Protein AF-0000000083660266 (afdb_homodimer)

Structure (mmCIF, N/CA/C/O backbone):
data_AF-0000000083660266-model_v1
#
loop_
_entity.id
_entity.type
_entity.pdbx_description
1 polymer 'Paired amphipathic helix protein Sin3-like 4-like'
#
loop_
_atom_site.group_PDB
_atom_site.id
_atom_site.type_symbol
_atom_site.label_atom_id
_atom_site.label_alt_id
_atom_site.label_comp_id
_atom_site.label_asym_id
_atom_site.label_entity_id
_atom_site.label_seq_id
_atom_site.pdbx_PDB_ins_code
_atom_site.Cartn_x
_atom_site.Cartn_y
_atom_site.Cartn_z
_atom_site.occupancy
_atom_site.B_iso_or_equiv
_atom_site.auth_seq_id
_atom_site.auth_comp_id
_atom_site.auth_asym_id
_atom_site.auth_atom_id
_atom_site.pdbx_PDB_model_num
ATOM 1 N N . MET A 1 1 ? -11.562 -8.109 4.59 1 73.38 1 MET A N 1
ATOM 2 C CA . MET A 1 1 ? -10.859 -7.617 3.408 1 73.38 1 MET A CA 1
ATOM 3 C C . MET A 1 1 ? -11.102 -6.125 3.215 1 73.38 1 MET A C 1
ATOM 5 O 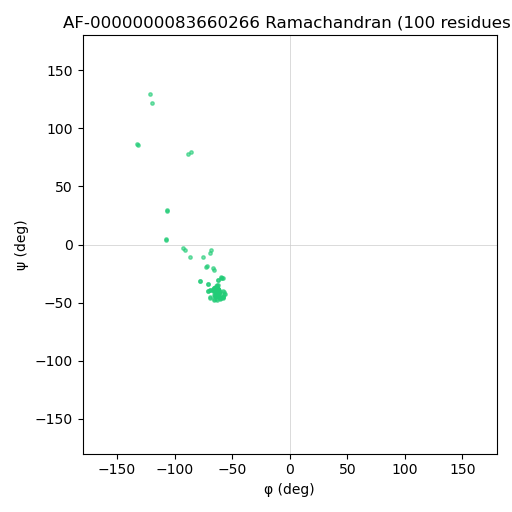O . MET A 1 1 ? -10.156 -5.336 3.221 1 73.38 1 MET A O 1
ATOM 9 N N . ILE A 1 2 ? -12.383 -5.711 3.309 1 80.06 2 ILE A N 1
ATOM 10 C CA . ILE A 1 2 ? -12.734 -4.324 3.014 1 80.06 2 ILE A CA 1
ATOM 11 C C . ILE A 1 2 ? -12.211 -3.416 4.125 1 80.06 2 ILE A C 1
ATOM 13 O O . ILE A 1 2 ? -11.641 -2.357 3.8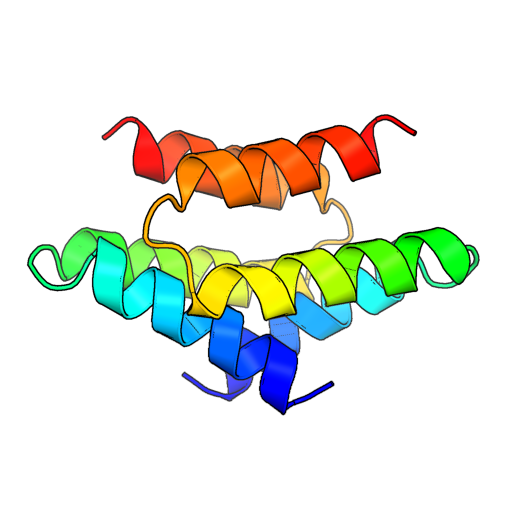52 1 80.06 2 ILE A O 1
ATOM 17 N N . ASP A 1 3 ? -12.328 -3.867 5.305 1 87.94 3 ASP A N 1
ATOM 18 C CA . ASP A 1 3 ? -11.906 -3.047 6.438 1 87.94 3 ASP A CA 1
ATOM 19 C C . ASP A 1 3 ? -10.406 -2.803 6.406 1 87.94 3 ASP A C 1
ATOM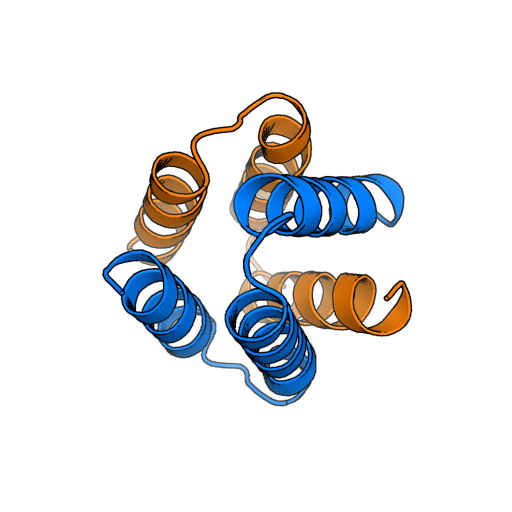 21 O O . ASP A 1 3 ? -9.945 -1.688 6.66 1 87.94 3 ASP A O 1
ATOM 25 N N . GLU A 1 4 ? -9.695 -3.752 6.086 1 87.88 4 GLU A N 1
ATOM 26 C CA . GLU A 1 4 ? -8.242 -3.639 6.027 1 87.88 4 GLU A CA 1
ATOM 27 C C . GLU A 1 4 ? -7.805 -2.684 4.918 1 87.88 4 GLU A C 1
ATOM 29 O O . GLU A 1 4 ? -6.867 -1.904 5.098 1 87.88 4 GLU A O 1
ATOM 34 N N . ALA A 1 5 ? -8.562 -2.805 3.811 1 89.88 5 ALA A N 1
ATOM 35 C CA . ALA A 1 5 ? -8.305 -1.872 2.717 1 89.88 5 ALA A CA 1
ATOM 36 C C . ALA A 1 5 ? -8.531 -0.43 3.16 1 89.88 5 ALA A C 1
ATOM 38 O O . ALA A 1 5 ? -7.715 0.449 2.891 1 89.88 5 ALA A O 1
ATOM 39 N N . LEU A 1 6 ? -9.617 -0.231 3.814 1 90.12 6 LEU A N 1
ATOM 40 C CA . LEU A 1 6 ? -9.984 1.105 4.27 1 90.12 6 LEU A CA 1
ATOM 41 C C . LEU A 1 6 ? -9.008 1.605 5.328 1 90.12 6 LEU A C 1
ATOM 43 O O . LEU A 1 6 ? -8.68 2.793 5.363 1 90.12 6 LEU A O 1
ATOM 47 N N . ASP A 1 7 ? -8.578 0.743 6.199 1 88.19 7 ASP A N 1
ATOM 48 C CA . ASP A 1 7 ? -7.633 1.115 7.242 1 88.19 7 ASP A CA 1
ATOM 49 C C . ASP A 1 7 ? -6.344 1.679 6.645 1 88.19 7 ASP A C 1
ATOM 51 O O . ASP A 1 7 ? -5.832 2.699 7.105 1 88.19 7 ASP A O 1
ATOM 55 N N . PHE A 1 8 ? -5.836 1.025 5.613 1 90.88 8 PHE A N 1
ATOM 56 C CA . PHE A 1 8 ? -4.621 1.481 4.953 1 90.88 8 PHE A CA 1
ATOM 57 C C . PHE A 1 8 ? -4.84 2.842 4.301 1 90.88 8 PHE A C 1
ATOM 59 O O . PHE A 1 8 ? -4.016 3.746 4.449 1 90.88 8 PHE A O 1
ATOM 66 N N . VAL A 1 9 ? -5.984 3.055 3.686 1 91.31 9 VAL A N 1
ATOM 67 C CA . VAL A 1 9 ? -6.25 4.324 3.018 1 91.31 9 VAL A CA 1
ATOM 68 C C . VAL A 1 9 ? -6.445 5.426 4.059 1 91.31 9 VAL A C 1
ATOM 70 O O . VAL A 1 9 ? -6.035 6.57 3.846 1 91.31 9 VAL A O 1
ATOM 73 N N . ASN A 1 10 ? -6.98 5.07 5.113 1 90.75 10 ASN A N 1
ATOM 74 C CA . ASN A 1 10 ? -7.117 6.043 6.191 1 90.75 10 ASN A CA 1
ATOM 75 C C .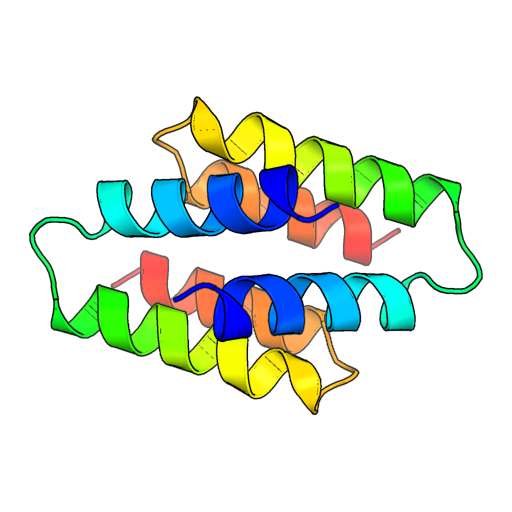 ASN A 1 10 ? -5.758 6.461 6.746 1 90.75 10 ASN A C 1
ATOM 77 O O . ASN A 1 10 ? -5.539 7.637 7.047 1 90.75 10 ASN A O 1
ATOM 81 N N . ALA A 1 11 ? -4.891 5.52 6.945 1 89.62 11 ALA A N 1
ATOM 82 C CA . ALA A 1 11 ? -3.543 5.848 7.402 1 89.62 11 ALA A CA 1
ATOM 83 C C . ALA A 1 11 ? -2.861 6.82 6.445 1 89.62 11 ALA A C 1
ATOM 85 O O . ALA A 1 11 ? -2.225 7.781 6.879 1 89.62 11 ALA A O 1
ATOM 86 N N . VAL A 1 12 ? -3.023 6.574 5.16 1 91.44 12 VAL A N 1
ATOM 87 C CA . VAL A 1 12 ? -2.473 7.453 4.129 1 91.44 12 VAL A CA 1
ATOM 88 C C . VAL A 1 12 ? -3.078 8.844 4.262 1 91.44 12 VAL A C 1
ATOM 90 O O . VAL A 1 12 ? -2.365 9.852 4.172 1 91.44 12 VAL A O 1
ATOM 93 N N . SER A 1 13 ? -4.352 8.883 4.516 1 91.38 13 SER A N 1
ATOM 94 C CA . SER A 1 13 ? -5.023 10.164 4.68 1 91.38 13 SER A CA 1
ATOM 95 C C . SER A 1 13 ? -4.461 10.938 5.867 1 91.38 13 SER A C 1
ATOM 97 O O . SER A 1 13 ? -4.301 12.164 5.801 1 91.38 13 SER A O 1
ATOM 99 N N . ILE A 1 14 ? -4.137 10.266 6.93 1 90.31 14 ILE A N 1
ATOM 100 C CA . ILE A 1 14 ? -3.611 10.898 8.133 1 90.31 14 ILE A CA 1
ATOM 101 C C . ILE A 1 14 ? -2.203 11.43 7.867 1 90.31 14 ILE A C 1
ATOM 103 O O . ILE A 1 14 ? -1.879 12.562 8.227 1 90.31 14 ILE A O 1
ATOM 107 N N . VAL A 1 15 ? -1.389 10.672 7.266 1 89.31 15 VAL A N 1
ATOM 108 C CA . VAL A 1 15 ? 0.005 11.023 7.016 1 89.31 15 VAL A CA 1
ATOM 109 C C . VAL A 1 15 ? 0.071 12.25 6.109 1 89.31 15 VAL A C 1
ATOM 111 O O . VAL A 1 15 ? 0.91 13.133 6.309 1 89.31 15 VAL A O 1
ATOM 114 N N . PHE A 1 16 ? -0.829 12.281 5.145 1 92.31 16 PHE A N 1
ATOM 115 C CA . PHE A 1 16 ? -0.791 13.375 4.18 1 92.31 16 PHE A CA 1
ATOM 116 C C . PHE A 1 16 ? -1.931 14.352 4.426 1 92.31 16 PHE A C 1
ATOM 118 O O . PHE A 1 16 ? -2.406 15.008 3.496 1 92.31 16 PHE A O 1
ATOM 125 N N . ALA A 1 17 ? -2.387 14.508 5.648 1 90.81 17 ALA A N 1
ATOM 126 C CA . ALA A 1 17 ? -3.523 15.344 6.023 1 90.81 17 ALA A CA 1
ATOM 127 C C . ALA A 1 17 ? -3.287 16.797 5.629 1 90.81 17 ALA A C 1
ATOM 129 O O . ALA A 1 17 ? -4.219 17.5 5.238 1 90.81 17 ALA A O 1
ATOM 130 N N . ASP A 1 18 ? -2.045 17.266 5.574 1 93.19 18 ASP A N 1
ATOM 131 C CA . ASP A 1 18 ? -1.746 18.672 5.309 1 93.19 18 ASP A CA 1
ATOM 132 C C . ASP A 1 18 ? -1.169 18.844 3.908 1 93.19 18 ASP A C 1
ATOM 134 O O . ASP A 1 18 ? -0.72 19.938 3.555 1 93.19 18 ASP A O 1
ATOM 138 N N . ASP A 1 19 ? -1.111 17.797 3.135 1 94.31 19 ASP A N 1
ATOM 139 C CA . ASP A 1 19 ? -0.565 17.844 1.782 1 94.31 19 ASP A CA 1
ATOM 140 C C . ASP A 1 19 ? -1.494 17.141 0.793 1 94.31 19 ASP A C 1
ATOM 142 O O . ASP A 1 19 ? -1.293 15.969 0.466 1 94.31 19 ASP A O 1
ATOM 146 N N . ARG A 1 20 ? -2.416 17.875 0.304 1 93.94 20 ARG A N 1
ATOM 147 C CA . ARG A 1 20 ? -3.457 17.328 -0.567 1 93.94 20 ARG A CA 1
ATOM 148 C C . ARG A 1 20 ? -2.865 16.812 -1.871 1 93.94 20 ARG A C 1
ATOM 150 O O . ARG A 1 20 ? -3.344 15.82 -2.42 1 93.94 20 ARG A O 1
ATOM 157 N N . GLU A 1 21 ? -1.884 17.516 -2.348 1 95.38 21 GLU A N 1
ATOM 158 C CA . GLU A 1 21 ? -1.263 17.078 -3.594 1 95.38 21 GLU A CA 1
ATOM 159 C C . GLU A 1 21 ? -0.638 15.688 -3.445 1 95.38 21 GLU A C 1
ATOM 161 O O . GLU A 1 21 ? -0.812 14.828 -4.309 1 95.38 21 GLU A O 1
ATOM 166 N N . LYS A 1 22 ? 0.027 15.5 -2.389 1 94.62 22 LYS A N 1
ATOM 167 C CA . LYS A 1 22 ? 0.63 14.195 -2.143 1 94.62 22 LYS A CA 1
ATOM 168 C C . LYS A 1 22 ? -0.438 13.141 -1.866 1 94.62 22 LYS A C 1
ATOM 170 O O . LYS A 1 22 ? -0.297 11.984 -2.273 1 94.62 22 LYS A O 1
ATOM 175 N N . TYR A 1 23 ? -1.419 13.516 -1.157 1 94.56 23 TYR A N 1
ATOM 176 C CA . TYR A 1 23 ? -2.512 12.578 -0.918 1 94.56 23 TYR A CA 1
ATOM 177 C C . TYR A 1 23 ? -3.121 12.109 -2.232 1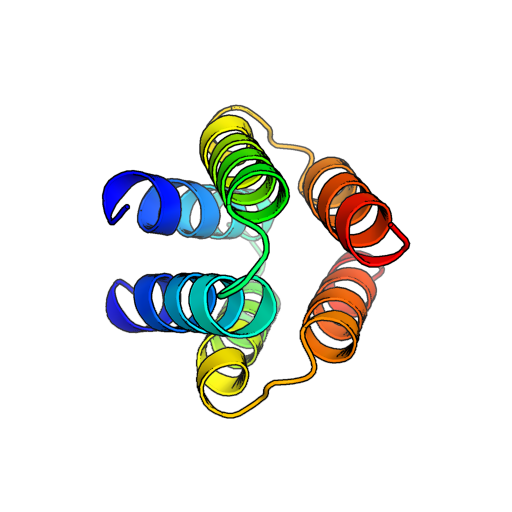 94.56 23 TYR A C 1
ATOM 179 O O . TYR A 1 23 ? -3.297 10.906 -2.443 1 94.56 23 TYR A O 1
ATOM 187 N N . ASP A 1 24 ? -3.342 13.008 -3.086 1 95 24 ASP A N 1
ATOM 188 C CA . ASP A 1 24 ? -3.93 12.688 -4.383 1 95 24 ASP A CA 1
ATOM 189 C C . ASP A 1 24 ? -3.004 11.781 -5.195 1 95 24 ASP A C 1
ATOM 191 O O . ASP A 1 24 ? -3.469 10.891 -5.906 1 95 24 ASP A O 1
ATOM 195 N N . GLU A 1 25 ? -1.771 12.086 -5.152 1 94.69 25 GLU A N 1
ATOM 196 C CA . GLU A 1 25 ? -0.812 11.25 -5.867 1 94.69 25 GLU A CA 1
ATOM 197 C C . GLU A 1 25 ? -0.808 9.82 -5.316 1 94.69 25 GLU A C 1
ATOM 199 O O . GLU A 1 25 ? -0.714 8.859 -6.082 1 94.69 25 GLU A O 1
ATOM 204 N N . PHE A 1 26 ? -0.935 9.766 -4.023 1 94.12 26 PHE A N 1
ATOM 205 C CA . PHE A 1 26 ? -1.016 8.43 -3.432 1 94.12 26 PHE A CA 1
ATOM 206 C C . PHE A 1 26 ? -2.25 7.691 -3.932 1 94.12 26 PHE A C 1
ATOM 208 O O . PHE A 1 26 ? -2.172 6.52 -4.297 1 94.12 26 PHE A O 1
ATOM 215 N N . LEU A 1 27 ? -3.387 8.367 -4.004 1 93.81 27 LEU A N 1
ATOM 216 C CA . LEU A 1 27 ? -4.609 7.738 -4.484 1 93.81 27 LEU A CA 1
ATOM 217 C C . LEU A 1 27 ? -4.461 7.297 -5.938 1 93.81 27 LEU A C 1
ATOM 219 O O . LEU A 1 27 ? -4.992 6.258 -6.336 1 93.81 27 LEU A O 1
ATOM 223 N N . THR A 1 28 ? -3.746 8.094 -6.637 1 93.56 28 THR A N 1
ATOM 224 C CA . THR A 1 28 ? -3.502 7.738 -8.031 1 93.56 28 THR A CA 1
ATOM 225 C C . THR A 1 28 ? -2.676 6.457 -8.125 1 93.56 28 THR A C 1
ATOM 227 O O . THR A 1 28 ? -2.926 5.613 -8.984 1 93.56 28 THR A O 1
ATOM 230 N N . ILE A 1 29 ? -1.738 6.242 -7.289 1 93.19 29 ILE A N 1
ATOM 231 C CA . ILE A 1 29 ? -0.927 5.031 -7.25 1 93.19 29 ILE A CA 1
ATOM 232 C C . ILE A 1 29 ? -1.814 3.826 -6.945 1 93.19 29 ILE A C 1
ATOM 234 O O . ILE A 1 29 ? -1.692 2.781 -7.59 1 93.19 29 ILE A O 1
ATOM 238 N N . LEU A 1 30 ? -2.689 4.008 -5.98 1 91.62 30 LEU A N 1
ATOM 239 C CA . LEU A 1 30 ? -3.58 2.916 -5.605 1 91.62 30 LEU A CA 1
ATOM 240 C C . LEU A 1 30 ? -4.504 2.553 -6.766 1 91.62 30 LEU A C 1
ATOM 242 O O . LEU A 1 30 ? -4.746 1.371 -7.027 1 91.62 30 LEU A O 1
ATOM 246 N N . LYS A 1 31 ? -4.957 3.447 -7.457 1 90.56 31 LYS A N 1
ATOM 247 C CA . LYS A 1 31 ? -5.809 3.207 -8.617 1 90.56 31 LYS A CA 1
ATOM 248 C C . LYS A 1 31 ? -5.039 2.486 -9.727 1 90.56 31 LYS A C 1
ATOM 250 O O . LYS A 1 31 ? -5.578 1.594 -10.383 1 90.56 31 LYS A O 1
ATOM 255 N N . ASP A 1 32 ? -3.814 2.801 -9.906 1 89.12 32 ASP A N 1
ATOM 256 C CA . ASP A 1 32 ? -2.98 2.199 -10.945 1 89.12 32 ASP A CA 1
ATOM 257 C C . ASP A 1 32 ? -2.625 0.756 -10.594 1 89.12 32 ASP A C 1
ATOM 259 O O . ASP A 1 32 ? -2.26 -0.03 -11.469 1 89.12 32 ASP A O 1
ATOM 263 N N . ALA A 1 33 ? -2.746 0.425 -9.328 1 88.12 33 ALA A N 1
ATOM 264 C CA . ALA A 1 33 ? -2.408 -0.923 -8.875 1 88.12 33 ALA A CA 1
ATOM 265 C C . ALA A 1 33 ? -3.359 -1.955 -9.477 1 88.12 33 ALA A C 1
ATOM 267 O O . ALA A 1 33 ? -3.021 -3.135 -9.578 1 88.12 33 ALA A O 1
ATOM 268 N N . ARG A 1 34 ? -4.48 -1.647 -9.898 1 77.06 34 ARG A N 1
ATOM 269 C CA . ARG A 1 34 ? -5.457 -2.547 -10.508 1 77.06 34 ARG A CA 1
ATOM 270 C C . ARG A 1 34 ? -4.91 -3.156 -11.789 1 77.06 34 ARG A C 1
ATOM 272 O O . ARG A 1 34 ? -5.207 -4.309 -12.109 1 77.06 34 ARG A O 1
ATOM 279 N N . ASN A 1 35 ? -4.297 -2.404 -12.398 1 70.88 35 ASN A N 1
ATOM 280 C CA . ASN A 1 35 ? -3.887 -2.812 -13.734 1 70.88 35 ASN A CA 1
ATOM 281 C C . ASN A 1 35 ? -2.5 -3.447 -13.734 1 70.88 35 ASN A C 1
ATOM 283 O O . ASN A 1 35 ? -2.064 -4.004 -14.742 1 70.88 35 ASN A O 1
ATOM 287 N N . VAL A 1 36 ? -2.002 -3.436 -12.641 1 63.28 36 VAL A N 1
ATOM 288 C CA . VAL A 1 36 ? -0.594 -3.818 -12.664 1 63.28 36 VAL A CA 1
ATOM 289 C C . VAL A 1 36 ? -0.377 -5.043 -11.773 1 63.28 36 VAL A C 1
ATOM 291 O O . VAL A 1 36 ? -0.873 -5.098 -10.648 1 63.28 36 VAL A O 1
ATOM 294 N N . THR A 1 37 ? 0.222 -5.855 -12.398 1 74.19 37 THR A N 1
ATOM 295 C CA . THR A 1 37 ? 0.645 -7.035 -11.648 1 74.19 37 THR A CA 1
ATOM 296 C C . THR A 1 37 ? 1.989 -6.789 -10.969 1 74.19 37 THR A C 1
ATOM 298 O O . THR A 1 37 ? 2.404 -7.57 -10.109 1 74.19 37 THR A O 1
ATOM 301 N N . ASP A 1 38 ? 2.555 -5.77 -11.336 1 87.5 38 ASP A N 1
ATOM 302 C CA . ASP A 1 38 ? 3.869 -5.488 -10.766 1 87.5 38 ASP A CA 1
ATOM 303 C C . ASP A 1 38 ? 3.746 -4.75 -9.438 1 87.5 38 ASP A C 1
ATOM 305 O O . ASP A 1 38 ? 3.977 -3.539 -9.367 1 87.5 38 ASP A O 1
ATOM 309 N N . LEU A 1 39 ? 3.455 -5.449 -8.352 1 89.81 39 LEU A N 1
ATOM 310 C CA . LEU A 1 39 ? 3.299 -4.914 -7.004 1 89.81 39 LEU A CA 1
ATOM 311 C C . LEU A 1 39 ? 4.582 -4.23 -6.539 1 89.81 39 LEU A C 1
ATOM 313 O O . LEU A 1 39 ? 4.531 -3.234 -5.812 1 89.81 39 LEU A O 1
ATOM 317 N N . ARG A 1 40 ? 5.715 -4.66 -7.035 1 90.38 40 ARG A N 1
ATOM 318 C CA . ARG A 1 40 ? 6.977 -4.031 -6.652 1 90.38 40 ARG A CA 1
ATOM 319 C C . ARG A 1 40 ? 7.043 -2.59 -7.148 1 90.38 40 ARG A C 1
ATOM 321 O O . ARG A 1 40 ? 7.492 -1.7 -6.422 1 90.38 40 ARG A O 1
ATOM 328 N N . GLY A 1 41 ? 6.703 -2.469 -8.367 1 92 41 GLY A N 1
ATOM 329 C CA . GLY A 1 41 ? 6.672 -1.129 -8.938 1 92 41 GLY A CA 1
ATOM 330 C C . GLY A 1 41 ? 5.75 -0.186 -8.18 1 92 41 GLY A C 1
ATOM 331 O O . GLY A 1 41 ? 6.094 0.979 -7.965 1 92 41 GLY A O 1
ATOM 332 N N . ILE A 1 42 ? 4.621 -0.708 -7.789 1 92.62 42 ILE A N 1
ATOM 333 C CA . ILE A 1 42 ? 3.656 0.092 -7.047 1 92.62 42 ILE A CA 1
ATOM 334 C C . ILE A 1 42 ? 4.258 0.511 -5.707 1 92.62 42 ILE A C 1
ATOM 336 O O . ILE A 1 42 ? 4.215 1.688 -5.34 1 92.62 42 ILE A O 1
ATOM 340 N N . ILE A 1 43 ? 4.836 -0.357 -5.023 1 94.75 43 ILE A N 1
ATOM 341 C CA . ILE A 1 43 ? 5.43 -0.088 -3.721 1 94.75 43 ILE A CA 1
ATOM 342 C C . ILE A 1 43 ? 6.586 0.901 -3.873 1 94.75 43 ILE A C 1
ATOM 344 O O . ILE A 1 43 ? 6.754 1.797 -3.043 1 94.75 43 ILE A O 1
ATOM 348 N N . ALA A 1 44 ? 7.324 0.722 -4.93 1 93.25 44 ALA A N 1
ATOM 349 C CA . ALA A 1 44 ? 8.43 1.639 -5.188 1 93.25 44 ALA A CA 1
ATOM 350 C C . ALA A 1 44 ? 7.93 3.066 -5.383 1 93.25 44 ALA A C 1
ATOM 352 O O . ALA A 1 44 ? 8.547 4.02 -4.898 1 93.25 44 ALA A O 1
ATOM 353 N N . ARG A 1 45 ? 6.852 3.258 -6.098 1 94.56 45 ARG A N 1
ATOM 354 C CA . ARG A 1 45 ? 6.258 4.578 -6.293 1 94.56 45 ARG A CA 1
ATOM 355 C C . ARG A 1 45 ? 5.77 5.156 -4.969 1 94.56 45 ARG A C 1
ATOM 357 O O . ARG A 1 45 ? 5.918 6.355 -4.719 1 94.56 45 ARG A O 1
ATOM 364 N N . MET A 1 46 ? 5.258 4.363 -4.062 1 95.38 46 MET A N 1
ATOM 365 C CA . MET A 1 46 ? 4.852 4.816 -2.738 1 95.38 46 MET A CA 1
ATOM 366 C C . MET A 1 46 ? 6.051 5.305 -1.936 1 95.38 46 MET A C 1
ATOM 368 O O . MET A 1 46 ? 5.98 6.34 -1.271 1 95.38 46 MET A O 1
ATOM 372 N N . GLU A 1 47 ? 7.062 4.594 -1.995 1 94.12 47 GLU A N 1
ATOM 373 C CA . GLU A 1 47 ? 8.289 4.973 -1.299 1 94.12 47 GLU A CA 1
ATOM 374 C C . GLU A 1 47 ? 8.812 6.32 -1.789 1 94.12 47 GLU A C 1
ATOM 376 O O . GLU A 1 47 ? 9.227 7.16 -0.988 1 94.12 47 GLU A O 1
ATOM 381 N N . GLU A 1 48 ? 8.805 6.414 -3.047 1 94.69 48 GLU A N 1
ATOM 382 C CA . GLU A 1 48 ? 9.281 7.664 -3.629 1 94.69 48 GLU A CA 1
ATOM 383 C C . GLU A 1 48 ? 8.43 8.844 -3.174 1 94.69 48 GLU A C 1
ATOM 385 O O . GLU A 1 48 ? 8.961 9.93 -2.906 1 94.69 48 GLU A O 1
ATOM 390 N N . LEU A 1 49 ? 7.184 8.664 -3.105 1 93.75 49 LEU A N 1
ATOM 391 C CA . LEU A 1 49 ? 6.273 9.719 -2.68 1 93.75 49 LEU A CA 1
ATOM 392 C C . LEU A 1 49 ? 6.562 10.141 -1.242 1 93.75 49 LEU A C 1
ATOM 394 O O . LEU A 1 49 ? 6.398 11.312 -0.888 1 93.75 49 LEU A O 1
ATOM 398 N N . LEU A 1 50 ? 7.062 9.219 -0.379 1 90.38 50 LEU A N 1
ATOM 399 C CA . LEU A 1 50 ? 7.332 9.516 1.023 1 90.38 50 LEU A CA 1
ATOM 400 C C . LEU A 1 50 ? 8.633 10.297 1.174 1 90.38 50 LEU A C 1
ATOM 402 O O . LEU A 1 50 ? 8.844 10.977 2.184 1 90.38 50 LEU A O 1
ATOM 406 N N . LYS A 1 51 ? 9.594 10.078 0.306 1 89.56 51 LYS A N 1
ATOM 407 C CA . LYS A 1 51 ? 10.859 10.797 0.367 1 89.56 51 LYS A CA 1
ATOM 408 C C . LYS A 1 51 ? 10.68 12.273 0.007 1 89.56 51 LYS A C 1
ATOM 410 O O . LYS A 1 51 ? 11.477 13.117 0.416 1 89.56 51 LYS A O 1
ATOM 415 N N . GLY A 1 52 ? 9.469 12.711 -0.453 1 71.75 52 GLY A N 1
ATOM 416 C CA . GLY A 1 52 ? 9.32 14.102 -0.855 1 71.75 52 GLY A CA 1
ATOM 417 C C . GLY A 1 52 ? 9.805 14.367 -2.268 1 71.75 52 GLY A C 1
ATOM 418 O O . GLY A 1 52 ? 10.617 13.609 -2.803 1 71.75 52 GLY A O 1
ATOM 419 N N . MET B 1 1 ? -12.578 6.949 -2.92 1 75.5 1 MET B N 1
ATOM 420 C CA . MET B 1 1 ? -11.734 6.484 -1.818 1 75.5 1 MET B CA 1
ATOM 421 C C . MET B 1 1 ? -11.859 4.973 -1.643 1 75.5 1 MET B C 1
ATOM 423 O O . MET B 1 1 ? -10.867 4.25 -1.764 1 75.5 1 MET B O 1
ATOM 427 N N . ILE B 1 2 ? -13.117 4.449 -1.623 1 80.31 2 ILE B N 1
ATOM 428 C CA . ILE B 1 2 ? -13.336 3.037 -1.34 1 80.31 2 ILE B CA 1
ATOM 429 C C . ILE B 1 2 ? -12.859 2.193 -2.523 1 80.31 2 ILE B C 1
ATOM 431 O O . ILE B 1 2 ? -12.18 1.183 -2.34 1 80.31 2 ILE B O 1
ATOM 435 N N . ASP B 1 3 ? -13.125 2.668 -3.656 1 88.31 3 ASP B N 1
ATOM 436 C CA . ASP B 1 3 ? -12.758 1.906 -4.848 1 88.31 3 ASP B CA 1
ATOM 437 C C . ASP B 1 3 ? -11.242 1.784 -4.98 1 88.31 3 ASP B C 1
ATOM 439 O O . ASP B 1 3 ? -10.727 0.714 -5.312 1 88.31 3 ASP B O 1
ATOM 443 N N . GLU B 1 4 ? -10.586 2.791 -4.715 1 88.69 4 GLU B N 1
ATOM 444 C CA . GLU B 1 4 ? -9.133 2.793 -4.805 1 88.69 4 GLU B CA 1
ATOM 445 C C . GLU B 1 4 ? -8.508 1.859 -3.771 1 88.69 4 GLU B C 1
ATOM 447 O O . GLU B 1 4 ? -7.539 1.158 -4.062 1 88.69 4 GLU B O 1
ATOM 452 N N . ALA B 1 5 ? -9.148 1.896 -2.586 1 90.25 5 ALA B N 1
ATOM 453 C CA . ALA B 1 5 ? -8.711 0.971 -1.546 1 90.25 5 ALA B CA 1
ATOM 454 C C . ALA B 1 5 ? -8.875 -0.478 -1.994 1 90.25 5 ALA B C 1
ATOM 456 O O . ALA B 1 5 ? -7.965 -1.294 -1.828 1 90.25 5 ALA B O 1
ATOM 457 N N . LEU B 1 6 ? -10 -0.757 -2.551 1 90.56 6 LEU B N 1
ATOM 458 C CA . LEU B 1 6 ? -10.305 -2.111 -2.994 1 90.56 6 LEU B CA 1
ATOM 459 C C . LEU B 1 6 ? -9.414 -2.518 -4.164 1 90.56 6 LEU B C 1
ATOM 461 O O . LEU B 1 6 ? -9 -3.674 -4.258 1 90.56 6 LEU B O 1
ATOM 465 N N . ASP B 1 7 ? -9.156 -1.61 -5.051 1 88.69 7 ASP B N 1
ATOM 466 C CA . ASP B 1 7 ? -8.297 -1.891 -6.199 1 88.69 7 ASP B CA 1
ATOM 467 C C . ASP B 1 7 ? -6.918 -2.357 -5.75 1 88.69 7 ASP B C 1
ATOM 469 O O . ASP B 1 7 ? -6.383 -3.336 -6.277 1 88.69 7 ASP B O 1
ATOM 473 N N . PHE B 1 8 ? -6.348 -1.667 -4.785 1 91 8 PHE B N 1
ATOM 474 C CA . PHE B 1 8 ? -5.035 -2.025 -4.266 1 91 8 PHE B CA 1
ATOM 475 C C . PHE B 1 8 ? -5.066 -3.402 -3.611 1 91 8 PHE B C 1
ATOM 477 O O . PHE B 1 8 ? -4.191 -4.234 -3.859 1 91 8 PHE B O 1
ATOM 484 N N . VAL B 1 9 ? -6.117 -3.715 -2.869 1 91.38 9 VAL B N 1
ATOM 485 C CA . VAL B 1 9 ? -6.203 -5.008 -2.195 1 91.38 9 VAL B CA 1
ATOM 486 C C . VAL B 1 9 ? -6.422 -6.113 -3.225 1 91.38 9 VAL B C 1
ATOM 488 O O . VAL B 1 9 ? -5.902 -7.223 -3.072 1 91.38 9 VAL B O 1
ATOM 491 N N . ASN B 1 10 ? -7.098 -5.809 -4.215 1 90.88 10 ASN B N 1
ATOM 492 C CA . ASN B 1 10 ? -7.273 -6.785 -5.289 1 90.88 10 ASN B CA 1
ATOM 493 C C . ASN B 1 10 ? -5.949 -7.094 -5.984 1 90.88 10 ASN B C 1
ATOM 495 O O . ASN B 1 10 ? -5.676 -8.25 -6.316 1 90.88 10 ASN B O 1
ATOM 499 N N . ALA B 1 11 ? -5.195 -6.09 -6.273 1 89.75 11 ALA B N 1
ATOM 500 C CA . ALA B 1 11 ? -3.885 -6.312 -6.875 1 89.75 11 ALA B CA 1
ATOM 501 C C . ALA B 1 11 ? -3.029 -7.23 -6.004 1 89.75 11 ALA B C 1
ATOM 503 O O . ALA B 1 11 ? -2.365 -8.133 -6.512 1 89.75 11 ALA B O 1
ATOM 504 N N . VAL B 1 12 ? -3.074 -7.004 -4.703 1 91.56 12 VAL B N 1
ATOM 505 C CA . VAL B 1 12 ? -2.348 -7.832 -3.748 1 91.56 12 VAL B CA 1
ATOM 506 C C . VAL B 1 12 ? -2.852 -9.273 -3.828 1 91.56 12 VAL B C 1
ATOM 508 O O . VAL B 1 12 ? -2.059 -10.219 -3.822 1 91.56 12 VAL B O 1
ATOM 511 N N . SER B 1 13 ? -4.137 -9.414 -3.947 1 91.56 13 SER B N 1
ATOM 512 C CA . SER B 1 13 ? -4.723 -10.75 -4.047 1 91.56 13 SER B CA 1
ATOM 513 C C . SER B 1 13 ? -4.23 -11.469 -5.297 1 91.56 13 SER B C 1
ATOM 515 O O . SER B 1 13 ? -3.971 -12.68 -5.258 1 91.56 13 SER B O 1
ATOM 517 N N . ILE B 1 14 ? -4.086 -10.773 -6.383 1 90.75 14 ILE B N 1
ATOM 518 C CA . ILE B 1 14 ? -3.65 -11.359 -7.641 1 90.75 14 ILE B CA 1
ATOM 519 C C . ILE B 1 14 ? -2.184 -11.773 -7.539 1 90.75 14 ILE B C 1
ATOM 521 O O . ILE B 1 14 ? -1.814 -12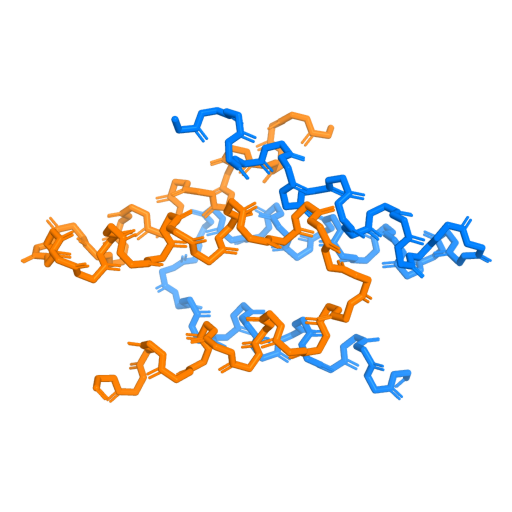.883 -7.941 1 90.75 14 ILE B O 1
ATOM 525 N N . VAL B 1 15 ? -1.38 -10.953 -7.02 1 89.94 15 VAL B N 1
ATOM 526 C CA . VAL B 1 15 ? 0.056 -11.195 -6.93 1 89.94 15 VAL B CA 1
ATOM 527 C C . VAL B 1 15 ? 0.322 -12.414 -6.047 1 89.94 15 VAL B C 1
ATOM 529 O O . VAL B 1 15 ? 1.199 -13.227 -6.348 1 89.94 15 VAL B O 1
ATOM 532 N N . PHE B 1 16 ? -0.438 -12.531 -4.988 1 92.44 16 PHE B N 1
ATOM 533 C CA . PHE B 1 16 ? -0.201 -13.609 -4.039 1 92.44 16 PHE B CA 1
ATOM 534 C C . PHE B 1 16 ? -1.281 -14.68 -4.16 1 92.44 16 PHE B C 1
ATOM 536 O O . PHE B 1 16 ? -1.591 -15.367 -3.186 1 92.44 16 PHE B O 1
ATOM 543 N N . ALA B 1 17 ? -1.866 -14.852 -5.316 1 91.12 17 ALA B N 1
ATOM 544 C CA . ALA B 1 17 ? -2.969 -15.781 -5.562 1 91.12 17 ALA B CA 1
ATOM 545 C C . ALA B 1 17 ? -2.572 -17.203 -5.211 1 91.12 17 ALA B C 1
ATOM 547 O O . ALA B 1 17 ? -3.393 -17.984 -4.711 1 91.12 17 ALA B O 1
ATOM 548 N N . ASP B 1 18 ? -1.302 -17.578 -5.301 1 93.25 18 ASP B N 1
ATOM 549 C CA . ASP B 1 18 ? -0.864 -18.953 -5.086 1 93.25 18 ASP B CA 1
ATOM 550 C C . ASP B 1 18 ? -0.121 -19.094 -3.76 1 93.25 18 ASP B C 1
ATOM 552 O O . ASP B 1 18 ? 0.438 -20.141 -3.465 1 93.25 18 ASP B O 1
ATOM 556 N N . ASP B 1 19 ? -0.046 -18.047 -3.002 1 94.31 19 ASP B N 1
ATOM 557 C CA . ASP B 1 19 ? 0.653 -18.047 -1.72 1 94.31 19 ASP B CA 1
ATOM 558 C C . ASP B 1 19 ? -0.209 -17.422 -0.625 1 94.31 19 ASP B C 1
ATOM 560 O O . ASP B 1 19 ? -0.065 -16.234 -0.312 1 94.31 19 ASP B O 1
ATOM 564 N N . ARG B 1 20 ? -1.024 -18.219 -0.045 1 93.94 20 ARG B N 1
ATOM 565 C CA . ARG B 1 20 ? -1.998 -17.766 0.945 1 93.94 20 ARG B CA 1
ATOM 566 C C . ARG B 1 20 ? -1.302 -17.188 2.176 1 93.94 20 ARG B C 1
ATOM 568 O O . ARG B 1 20 ? -1.789 -16.234 2.785 1 93.94 20 ARG B O 1
ATOM 575 N N . GLU B 1 21 ? -0.215 -17.812 2.516 1 95.38 21 GLU B N 1
ATOM 576 C CA . GLU B 1 21 ? 0.509 -17.328 3.688 1 95.38 21 GLU B CA 1
ATOM 577 C C . GLU B 1 21 ? 1.002 -15.898 3.482 1 95.38 21 GLU B C 1
ATOM 579 O O . GLU B 1 21 ? 0.86 -15.055 4.367 1 95.38 21 GLU B O 1
ATOM 584 N N . LYS B 1 22 ? 1.527 -15.656 2.348 1 94.62 22 LYS B N 1
ATOM 585 C CA . LYS B 1 22 ? 1.992 -14.305 2.049 1 94.62 22 LYS B CA 1
ATOM 586 C C . LYS B 1 22 ? 0.819 -13.336 1.91 1 94.62 22 LYS B C 1
ATOM 588 O O . LYS B 1 22 ? 0.915 -12.172 2.311 1 94.62 22 LYS B O 1
ATOM 593 N N . TYR B 1 23 ? -0.194 -13.789 1.327 1 94.44 23 TYR B N 1
ATOM 594 C CA . TYR B 1 23 ? -1.378 -12.938 1.227 1 94.44 23 TYR B CA 1
ATOM 595 C C . TYR B 1 23 ? -1.864 -12.516 2.607 1 94.44 23 TYR B C 1
ATOM 597 O O . TYR B 1 23 ? -2.109 -11.328 2.85 1 94.44 23 TYR B O 1
ATOM 605 N N . ASP B 1 24 ? -1.904 -13.438 3.465 1 94.75 24 ASP B N 1
ATOM 606 C CA . ASP B 1 24 ? -2.354 -13.164 4.828 1 94.75 24 ASP B CA 1
ATOM 607 C C . ASP B 1 24 ? -1.414 -12.188 5.527 1 94.75 24 ASP B C 1
ATOM 609 O O . ASP B 1 24 ? -1.86 -11.328 6.293 1 94.75 24 ASP B O 1
ATOM 613 N N . GLU B 1 25 ? -0.191 -12.383 5.336 1 94.38 25 GLU B N 1
ATOM 614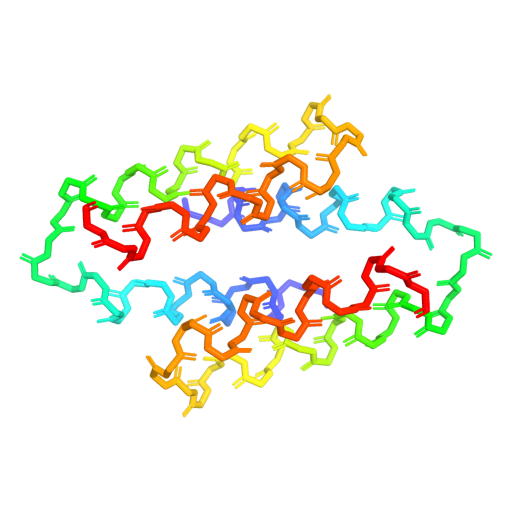 C CA . GLU B 1 25 ? 0.777 -11.469 5.934 1 94.38 25 GLU B CA 1
ATOM 615 C C . GLU B 1 25 ? 0.598 -10.047 5.402 1 94.38 25 GLU B C 1
ATOM 617 O O . GLU B 1 25 ? 0.707 -9.078 6.152 1 94.38 25 GLU B O 1
ATOM 622 N N . PHE B 1 26 ? 0.311 -10.016 4.145 1 93.75 26 PHE B N 1
ATOM 623 C CA . PHE B 1 26 ? 0.051 -8.695 3.578 1 93.75 26 PHE B CA 1
ATOM 624 C C . PHE B 1 26 ? -1.169 -8.055 4.234 1 93.75 26 PHE B C 1
ATOM 626 O O . PHE B 1 26 ? -1.14 -6.879 4.594 1 93.75 26 PHE B O 1
ATOM 633 N N . LEU B 1 27 ? -2.232 -8.812 4.441 1 93.31 27 LEU B N 1
ATOM 634 C CA . LEU B 1 27 ? -3.434 -8.281 5.078 1 93.31 27 LEU B CA 1
ATOM 635 C C . LEU B 1 27 ? -3.137 -7.824 6.504 1 93.31 27 LEU B C 1
ATOM 637 O O . LEU B 1 27 ? -3.703 -6.836 6.973 1 93.31 27 LEU B O 1
ATOM 641 N N . THR B 1 28 ? -2.264 -8.555 7.09 1 93.12 28 THR B N 1
ATOM 642 C CA . THR B 1 28 ? -1.877 -8.172 8.445 1 93.12 28 THR B CA 1
ATOM 643 C C . THR B 1 28 ? -1.151 -6.828 8.438 1 93.12 28 THR B C 1
ATOM 645 O O . THR B 1 28 ? -1.357 -6 9.32 1 93.12 28 THR B O 1
ATOM 648 N N . ILE B 1 29 ? -0.351 -6.547 7.488 1 92.62 29 ILE B N 1
ATOM 649 C CA . ILE B 1 29 ? 0.35 -5.273 7.352 1 92.62 29 ILE B CA 1
ATOM 650 C C . ILE B 1 29 ? -0.661 -4.145 7.168 1 92.62 29 ILE B C 1
ATOM 652 O O . ILE B 1 29 ? -0.539 -3.086 7.793 1 92.62 29 ILE B O 1
ATOM 656 N N . LEU B 1 30 ? -1.637 -4.406 6.324 1 91 30 LEU B N 1
ATOM 657 C CA . LEU B 1 30 ? -2.654 -3.393 6.078 1 91 30 LEU B CA 1
ATOM 658 C C . LEU B 1 30 ? -3.449 -3.098 7.344 1 91 30 LEU B C 1
ATOM 660 O O . LEU B 1 30 ? -3.754 -1.938 7.637 1 91 30 LEU B O 1
ATOM 664 N N . LYS B 1 31 ? -3.734 -4.008 8.086 1 89.81 31 LYS B N 1
ATOM 665 C CA . LYS B 1 31 ? -4.445 -3.828 9.344 1 89.81 31 LYS B CA 1
ATOM 666 C C . LYS B 1 31 ? -3.6 -3.041 10.344 1 89.81 31 LYS B C 1
ATOM 668 O O . LYS B 1 31 ? -4.121 -2.195 11.07 1 89.81 31 LYS B O 1
ATOM 673 N N . ASP B 1 32 ? -2.342 -3.256 10.375 1 88.31 32 ASP B N 1
ATOM 674 C CA . ASP B 1 32 ? -1.43 -2.584 11.289 1 88.31 32 ASP B CA 1
ATOM 675 C C . ASP B 1 32 ? -1.23 -1.122 10.898 1 88.31 32 ASP B C 1
ATOM 677 O O . ASP B 1 32 ? -0.796 -0.308 11.719 1 88.31 32 ASP B O 1
ATOM 681 N N . ALA B 1 33 ? -1.561 -0.797 9.664 1 87.38 33 ALA B N 1
ATOM 682 C CA . ALA B 1 33 ? -1.382 0.569 9.18 1 87.38 33 ALA B CA 1
ATOM 683 C C . ALA B 1 33 ? -2.316 1.535 9.898 1 87.38 33 ALA B C 1
ATOM 685 O O . ALA B 1 33 ? -2.059 2.74 9.945 1 87.38 33 ALA B O 1
ATOM 686 N N . ARG B 1 34 ? -3.342 1.153 10.484 1 75.38 34 ARG B N 1
ATOM 687 C CA . ARG B 1 34 ? -4.289 1.983 11.219 1 75.38 34 ARG B CA 1
ATOM 688 C C . ARG B 1 34 ? -3.615 2.654 12.414 1 75.38 34 ARG B C 1
ATOM 690 O O . ARG B 1 34 ? -3.959 3.781 12.773 1 75.38 34 ARG B O 1
ATOM 697 N N . ASN B 1 35 ? -2.893 1.951 12.945 1 67.62 35 ASN B N 1
ATOM 698 C CA . ASN B 1 35 ? -2.348 2.41 14.219 1 67.62 35 ASN B CA 1
ATOM 699 C C . ASN B 1 35 ? -1.039 3.174 14.023 1 67.62 35 ASN B C 1
ATOM 701 O O . ASN B 1 35 ? -0.553 3.824 14.953 1 67.62 35 ASN B O 1
ATOM 705 N N . VAL B 1 36 ? -0.653 3.176 12.859 1 60.84 36 VAL B N 1
ATOM 706 C CA . VAL B 1 36 ? 0.725 3.643 12.75 1 60.84 36 VAL B CA 1
ATOM 707 C C . VAL B 1 36 ? 0.78 4.887 11.875 1 60.84 36 VAL B C 1
ATOM 709 O O . VAL B 1 36 ? 0.18 4.918 10.797 1 60.84 36 VAL B O 1
ATOM 712 N N . THR B 1 37 ? 1.256 5.816 12.453 1 71.69 37 THR B N 1
ATOM 713 C CA . THR B 1 37 ? 1.566 7.02 11.688 1 71.69 37 THR B CA 1
ATOM 714 C C . THR B 1 37 ? 2.824 6.816 10.852 1 71.69 37 THR B C 1
ATOM 716 O O . THR B 1 37 ? 3.133 7.629 9.977 1 71.69 37 THR B O 1
ATOM 719 N N . ASP B 1 38 ? 3.477 5.816 11.086 1 86.69 38 ASP B N 1
ATOM 720 C CA . ASP B 1 38 ? 4.73 5.609 10.359 1 86.69 38 ASP B CA 1
ATOM 721 C C . ASP B 1 38 ? 4.492 4.867 9.047 1 86.69 38 ASP B C 1
ATOM 723 O O . ASP B 1 38 ? 4.805 3.68 8.938 1 86.69 38 ASP B O 1
ATOM 727 N N . LEU B 1 39 ? 4.004 5.531 7.996 1 89.44 39 LEU B N 1
ATOM 728 C CA . LEU B 1 39 ? 3.732 5 6.668 1 89.44 39 LEU B CA 1
ATOM 729 C C . LEU B 1 39 ? 4.996 4.414 6.047 1 89.44 39 LEU B C 1
ATOM 731 O O . LEU B 1 39 ? 4.934 3.42 5.324 1 89.44 39 LEU B O 1
ATOM 735 N N . ARG B 1 40 ? 6.145 4.938 6.422 1 90 40 ARG B N 1
ATOM 736 C CA . ARG B 1 40 ? 7.395 4.41 5.883 1 90 40 ARG B CA 1
ATOM 737 C C . ARG B 1 40 ? 7.629 2.977 6.352 1 90 40 ARG B C 1
ATOM 739 O O . ARG B 1 40 ? 8.062 2.127 5.574 1 90 40 ARG B O 1
ATOM 746 N N . GLY B 1 41 ? 7.441 2.807 7.609 1 91.56 41 GLY B N 1
ATOM 747 C CA . GLY B 1 41 ? 7.582 1.468 8.156 1 91.56 41 GLY B CA 1
ATOM 748 C C . GLY B 1 41 ? 6.656 0.457 7.512 1 91.56 41 GLY B C 1
ATOM 749 O O . GLY B 1 41 ? 7.055 -0.677 7.238 1 91.56 41 GLY B O 1
ATOM 750 N N . ILE B 1 42 ? 5.457 0.895 7.27 1 92.25 42 ILE B N 1
ATOM 751 C CA . ILE B 1 42 ? 4.473 0.025 6.633 1 92.25 42 ILE B CA 1
ATOM 752 C C . ILE B 1 42 ? 4.941 -0.345 5.23 1 92.25 42 ILE B C 1
ATOM 754 O O . ILE B 1 42 ? 4.949 -1.522 4.859 1 92.25 42 ILE B O 1
ATOM 758 N N . ILE B 1 43 ? 5.352 0.568 4.492 1 94.44 43 ILE B N 1
ATOM 759 C CA . ILE B 1 43 ? 5.809 0.348 3.121 1 94.44 43 ILE B CA 1
ATOM 760 C C . ILE B 1 43 ? 7.043 -0.548 3.125 1 94.44 43 ILE B C 1
ATOM 762 O O . ILE B 1 43 ? 7.184 -1.429 2.273 1 94.44 43 ILE B O 1
ATOM 766 N N . ALA B 1 44 ? 7.887 -0.311 4.082 1 93.12 44 ALA B N 1
ATOM 767 C CA . ALA B 1 44 ? 9.086 -1.138 4.199 1 93.12 44 ALA B CA 1
ATOM 768 C C . ALA B 1 44 ? 8.719 -2.6 4.441 1 93.12 44 ALA B C 1
ATOM 770 O O . ALA B 1 44 ? 9.344 -3.502 3.877 1 93.12 44 ALA B O 1
ATOM 771 N N . ARG B 1 45 ? 7.766 -2.879 5.281 1 94.38 45 ARG B N 1
ATOM 772 C CA . ARG B 1 45 ? 7.305 -4.242 5.535 1 94.38 45 ARG B CA 1
ATOM 773 C C . ARG B 1 45 ? 6.703 -4.859 4.277 1 94.38 45 ARG B C 1
ATOM 775 O O . ARG B 1 45 ? 6.918 -6.043 3.998 1 94.38 45 ARG B O 1
ATOM 782 N N . MET B 1 46 ? 6.027 -4.098 3.441 1 95.31 46 MET B N 1
ATOM 783 C CA . MET B 1 46 ? 5.496 -4.586 2.172 1 95.31 46 MET B CA 1
ATOM 784 C C . MET B 1 46 ? 6.625 -4.977 1.224 1 95.31 46 MET B C 1
ATOM 786 O O . MET B 1 46 ? 6.555 -6.012 0.562 1 95.31 46 MET B O 1
ATOM 790 N N . GLU B 1 47 ? 7.578 -4.199 1.174 1 94.12 47 GLU B N 1
ATOM 791 C CA . GLU B 1 47 ? 8.734 -4.48 0.332 1 94.12 47 GLU B CA 1
ATOM 792 C C . GLU B 1 47 ? 9.414 -5.781 0.746 1 94.12 47 GLU B C 1
ATOM 794 O O . GLU B 1 47 ? 9.797 -6.586 -0.107 1 94.12 47 GLU B O 1
ATOM 799 N N . GLU B 1 48 ? 9.562 -5.871 1.996 1 94.69 48 GLU B N 1
ATOM 800 C CA . GLU B 1 48 ? 10.211 -7.078 2.508 1 94.69 48 GLU B CA 1
ATOM 801 C C . GLU B 1 48 ? 9.406 -8.32 2.148 1 94.69 48 GLU B C 1
ATOM 803 O O . GLU B 1 48 ? 9.977 -9.359 1.814 1 94.69 48 GLU B O 1
ATOM 808 N N . LEU B 1 49 ? 8.148 -8.25 2.225 1 93.75 49 LEU B N 1
ATOM 809 C CA . LEU B 1 49 ? 7.277 -9.375 1.903 1 93.75 49 LEU B CA 1
ATOM 810 C C . LEU B 1 49 ? 7.43 -9.773 0.441 1 93.75 49 LEU B C 1
ATOM 812 O O . LEU B 1 49 ? 7.309 -10.953 0.103 1 93.75 49 LEU B O 1
ATOM 816 N N . LE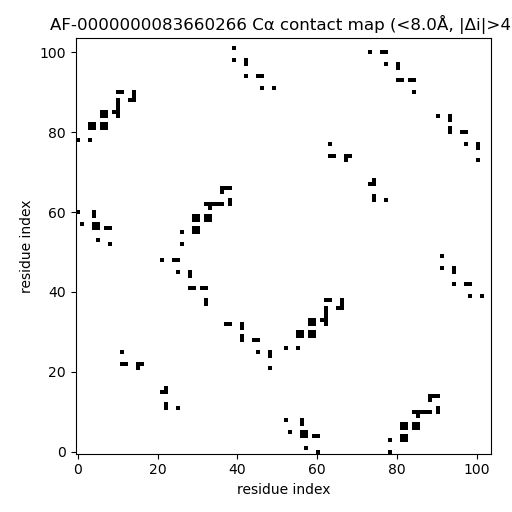U B 1 50 ? 7.754 -8.82 -0.491 1 90.38 50 LEU B N 1
ATOM 817 C CA . LEU B 1 50 ? 7.883 -9.109 -1.916 1 90.38 50 LEU B CA 1
ATOM 818 C C . LEU B 1 50 ? 9.211 -9.781 -2.217 1 90.38 50 LEU B C 1
ATOM 820 O O . LEU B 1 50 ? 9.359 -10.453 -3.242 1 90.38 50 LEU B O 1
ATOM 824 N N . LYS B 1 51 ? 10.242 -9.477 -1.472 1 89.38 51 LYS B N 1
ATOM 825 C CA . LYS B 1 51 ? 11.547 -10.102 -1.682 1 89.38 51 LYS B CA 1
ATOM 826 C C . LYS B 1 51 ? 11.516 -11.578 -1.304 1 89.38 51 LYS B C 1
ATOM 828 O O . LYS B 1 51 ? 12.32 -12.367 -1.803 1 89.38 51 LYS B O 1
ATOM 833 N N . GLY B 1 52 ? 10.352 -12.102 -0.734 1 70.12 52 GLY B N 1
ATOM 834 C CA . GLY B 1 52 ? 10.383 -13.492 -0.298 1 70.12 52 GLY B CA 1
ATOM 835 C C . GLY B 1 52 ? 11.117 -13.688 1.016 1 70.12 52 GLY B C 1
ATOM 836 O O . GLY B 1 52 ? 11.961 -12.875 1.391 1 70.12 52 GLY B O 1
#

pLDDT: mean 89.21, std 7.29, range [60.84, 95.38]

InterPro domains:
  IPR003822 Paired amphipathic helix [PF02671] (21-52)
  IPR003822 Paired amphipathic helix [PS51477] (1-52)
  IPR036600 Paired amphipathic helix superfamily [G3DSA:1.20.1160.11] (4-52)
  IPR036600 Paired amphipathic helix superfamily [SSF47762] (2-52)

Foldseek 3Di:
DVVVVVVVLVVLCVVCVPPVPLNVVLVVLVVVVVVDPPVVVSVVSVVVSVVD/DVVVVVVVLVVLCVVCVPPVPLNVVLVVLVVVVVVDPPVVVSVVSVVVSVVD

Radius of gyration: 12.34 Å; Cα contacts (8 Å, |Δi|>4): 108; chains: 2; bounding box: 25×38×28 Å

Sequence (104 aa):
MIDEALDFVNAVSIVFADDREKYDEFLTILKDARNVTDLRGIIARMEELLKGMIDEALDFVNAVSIVFADDREKYDEFLTILKDARNVTDLRGIIARMEELLKG

Secondary structure (DSSP, 8-state):
-HHHHHHHHHHHHHHTTT-HHHHHHHHHHHHHGGG-S-HHHHHHHHHHHHH-/-HHHHHHHHHHHHHHTTT-HHHHHHHHHHHHHTTT-S-HHHHHHHHHHHHH-

Solvent-accessible surface area (backbone atoms only — not comparable to full-atom values): 5647 Å² total; per-residue (Å²): 110,69,63,32,25,48,30,35,50,47,28,49,47,60,71,28,65,89,34,61,70,59,39,50,54,51,50,52,52,28,49,52,26,54,79,35,74,55,60,64,60,52,52,50,52,52,52,49,62,71,73,104,110,67,63,33,25,48,28,35,50,48,27,49,49,62,69,29,65,90,34,64,68,58,38,49,52,49,50,50,49,29,50,53,26,55,79,35,78,54,60,64,60,50,52,50,53,53,52,48,62,71,74,103

Organism: NCBI:txid97028